Protein AF-A0A1Q7YN61-F1 (afdb_monomer_lite)

Sequence (162 aa):
MNEETIRLLLRVTARISGLLFLVAFAGHGLRAVWPSDLARRIEGLRAQFLLAFAGSHTIHLALVITLAMTIGDGFLREFPRHGLAIGGFAYLLIYGLAAAALVDMRTQRAVRIPILHSSAFQGFAAYFIWTVFALVFVGGVFRRPATYTLLQWPCLAPWPCA

Radius of gyration: 18.05 Å; chains: 1; bounding box: 41×40×50 Å

Secondary structure (DSSP, 8-state):
--HHHHHHHHHHHHHHHHHHHHHHHHHHHHHHH---HHHHHHHHTHHHHHHHHHHHHHHHHHHHHHHHHHHTTHHHHHS-HHHHHHHHHHHHHHHHHHHHHHHHHTT-GGG--HHHHSHHHHHHHHHHHHHHHHHHHHHHHHH-GGG-SS------------

Foldseek 3Di:
DDLVVLVVLLVVLLVLLVVLLCLLLCLVVCCVVPVDPVSVVSPVCSLVSLLVSLVSVVVSVVSLVVNCVVCPPVSCVVQPPVNVVLVVVLNVLSVLQNVQSVCVVVVVPVPHDPCSPDPVSVVVSSVSNVVVSCCVVVVVCVVCVPVPPPDPPDDPDDDDDD

pLDDT: mean 81.89, std 16.86, range [29.56, 97.19]

Structure (mmCIF, N/CA/C/O backbone):
data_AF-A0A1Q7YN61-F1
#
_entry.id   AF-A0A1Q7YN61-F1
#
loop_
_atom_site.group_PDB
_atom_site.id
_atom_site.type_symbol
_atom_site.label_atom_id
_atom_site.label_alt_id
_atom_site.label_comp_id
_atom_site.label_asym_id
_atom_site.label_entity_id
_atom_site.label_seq_id
_atom_site.pdbx_PDB_ins_code
_atom_site.Cartn_x
_atom_site.Cartn_y
_atom_site.Cartn_z
_atom_site.occupancy
_atom_site.B_iso_or_equiv
_atom_site.auth_seq_id
_atom_site.auth_comp_id
_atom_site.auth_asym_id
_atom_site.auth_atom_id
_atom_site.pdbx_PDB_model_num
ATOM 1 N N . MET A 1 1 ? 20.252 -7.158 -11.630 1.00 72.69 1 MET A N 1
ATOM 2 C CA . MET A 1 1 ? 18.995 -7.937 -11.603 1.00 72.69 1 MET A CA 1
ATOM 3 C C . MET A 1 1 ? 18.377 -7.824 -12.982 1.00 72.69 1 MET A C 1
ATOM 5 O O . MET A 1 1 ? 18.327 -6.714 -13.494 1.00 72.69 1 MET A O 1
ATOM 9 N N . ASN A 1 2 ? 17.982 -8.937 -13.595 1.00 89.25 2 ASN A N 1
ATOM 10 C CA . ASN A 1 2 ? 17.484 -8.933 -14.972 1.00 89.25 2 ASN A CA 1
ATOM 11 C C . ASN A 1 2 ? 16.014 -8.480 -15.006 1.00 89.25 2 ASN A C 1
ATOM 13 O O . ASN A 1 2 ? 15.286 -8.657 -14.026 1.00 89.25 2 ASN A O 1
ATOM 17 N N . GLU A 1 3 ? 15.567 -7.919 -16.130 1.00 89.56 3 GLU A N 1
ATOM 18 C CA . GLU A 1 3 ? 14.206 -7.385 -16.295 1.00 89.56 3 GLU A CA 1
ATOM 19 C C . GLU A 1 3 ? 13.117 -8.425 -15.984 1.00 89.56 3 GLU A C 1
ATOM 21 O O . GLU A 1 3 ? 12.145 -8.136 -15.283 1.00 89.56 3 GLU A O 1
ATOM 26 N N . GLU A 1 4 ? 13.302 -9.663 -16.442 1.00 90.00 4 GLU A N 1
ATOM 27 C CA . GLU A 1 4 ? 12.363 -10.761 -16.207 1.00 90.00 4 GLU A CA 1
ATOM 28 C C . GLU A 1 4 ? 12.168 -11.044 -14.709 1.00 90.00 4 GLU A C 1
ATOM 30 O O . GLU A 1 4 ? 11.038 -11.207 -14.235 1.00 90.00 4 GLU A O 1
ATOM 35 N N . THR A 1 5 ? 13.260 -11.008 -13.939 1.00 90.25 5 THR A N 1
ATOM 36 C CA . THR A 1 5 ? 13.231 -11.157 -12.482 1.00 90.25 5 THR A CA 1
ATOM 37 C C . THR A 1 5 ? 12.456 -10.014 -11.828 1.00 90.25 5 THR A C 1
ATOM 39 O O . THR A 1 5 ? 11.620 -10.265 -10.960 1.00 90.25 5 THR A O 1
ATOM 42 N N . ILE A 1 6 ? 12.664 -8.770 -12.277 1.00 88.75 6 ILE A N 1
ATOM 43 C CA . ILE A 1 6 ? 11.937 -7.594 -11.767 1.00 88.75 6 ILE A CA 1
ATOM 44 C C . ILE A 1 6 ? 10.435 -7.753 -12.009 1.00 88.75 6 ILE A C 1
ATOM 46 O O . ILE A 1 6 ? 9.633 -7.595 -11.089 1.00 88.75 6 ILE A O 1
ATOM 50 N N . ARG A 1 7 ? 10.040 -8.128 -13.231 1.00 89.12 7 ARG A N 1
ATOM 51 C CA . ARG A 1 7 ? 8.633 -8.336 -13.605 1.00 89.12 7 ARG A CA 1
ATOM 52 C C . ARG A 1 7 ? 7.985 -9.472 -12.811 1.00 89.12 7 ARG A C 1
ATOM 54 O O . ARG A 1 7 ? 6.817 -9.364 -12.431 1.00 89.12 7 ARG A O 1
ATOM 61 N N . LEU A 1 8 ? 8.717 -10.551 -12.533 1.00 89.25 8 LEU A N 1
ATOM 62 C CA . LEU A 1 8 ? 8.234 -11.636 -11.679 1.00 89.25 8 LEU A CA 1
ATOM 63 C C . LEU A 1 8 ? 8.006 -11.156 -10.240 1.00 89.25 8 LEU A C 1
ATOM 65 O O . LEU A 1 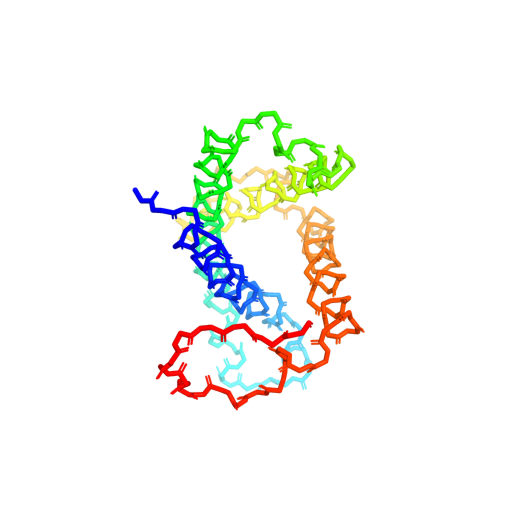8 ? 6.926 -11.382 -9.690 1.00 89.25 8 LEU A O 1
ATOM 69 N N . LEU A 1 9 ? 8.970 -10.438 -9.660 1.00 89.75 9 LEU A N 1
ATOM 70 C CA . LEU A 1 9 ? 8.850 -9.879 -8.312 1.00 89.75 9 LEU A CA 1
ATOM 71 C C . LEU A 1 9 ? 7.713 -8.853 -8.210 1.00 89.75 9 LEU A C 1
ATOM 73 O O . LEU A 1 9 ? 6.981 -8.856 -7.220 1.00 89.75 9 LEU A O 1
ATOM 77 N N . LEU A 1 10 ? 7.490 -8.033 -9.241 1.00 88.69 10 LEU A N 1
ATOM 78 C CA . LEU A 1 10 ? 6.349 -7.112 -9.313 1.00 88.69 10 LEU A CA 1
ATOM 79 C C . LEU A 1 10 ? 5.011 -7.852 -9.206 1.00 88.69 10 LEU A C 1
ATOM 81 O O . LEU A 1 10 ? 4.140 -7.440 -8.441 1.00 88.69 10 LEU A O 1
ATOM 85 N N . ARG A 1 11 ? 4.848 -8.979 -9.912 1.00 88.56 11 ARG A N 1
ATOM 86 C CA . ARG A 1 11 ? 3.625 -9.798 -9.827 1.00 88.56 11 ARG A CA 1
ATOM 87 C C . ARG A 1 11 ? 3.440 -10.421 -8.446 1.00 88.56 11 ARG A C 1
ATOM 89 O O . ARG A 1 11 ? 2.326 -10.424 -7.922 1.00 88.56 11 ARG A O 1
ATOM 96 N N . VAL A 1 12 ? 4.511 -10.956 -7.860 1.00 89.00 12 VAL A N 1
ATOM 97 C CA . VAL A 1 12 ? 4.469 -11.591 -6.533 1.00 89.00 12 VAL A CA 1
ATOM 98 C C . VAL A 1 12 ? 4.115 -10.565 -5.458 1.00 89.00 12 VAL A C 1
ATOM 100 O O . VAL A 1 12 ? 3.160 -10.766 -4.710 1.00 89.00 12 VAL A O 1
ATOM 103 N N . THR A 1 13 ? 4.816 -9.432 -5.427 1.00 91.69 13 THR A N 1
ATOM 104 C CA . THR A 1 13 ? 4.565 -8.350 -4.461 1.00 91.69 13 THR A CA 1
ATOM 105 C C . THR A 1 13 ? 3.168 -7.753 -4.615 1.00 91.69 13 THR A C 1
ATOM 107 O O . THR A 1 13 ? 2.509 -7.503 -3.607 1.00 91.69 13 THR A O 1
ATOM 110 N N . ALA A 1 14 ? 2.651 -7.608 -5.840 1.00 88.56 14 ALA A N 1
ATOM 111 C CA . ALA A 1 14 ? 1.273 -7.170 -6.066 1.00 88.56 14 ALA A CA 1
ATOM 112 C C . ALA A 1 14 ? 0.241 -8.153 -5.478 1.00 88.56 14 ALA A C 1
ATOM 114 O O . ALA A 1 14 ? -0.705 -7.726 -4.818 1.00 88.56 14 ALA A O 1
ATOM 115 N N . ARG A 1 15 ? 0.435 -9.470 -5.659 1.00 89.88 15 ARG A N 1
ATOM 116 C CA . ARG A 1 15 ? -0.446 -10.520 -5.102 1.00 89.88 15 ARG A CA 1
ATOM 117 C C . ARG A 1 15 ? -0.409 -10.561 -3.578 1.00 89.88 15 ARG A C 1
ATOM 119 O O . ARG A 1 15 ? -1.465 -10.542 -2.953 1.00 89.88 15 ARG A O 1
ATOM 126 N N . ILE A 1 16 ? 0.788 -10.572 -2.990 1.00 90.50 16 ILE A N 1
ATOM 127 C CA . ILE A 1 16 ? 0.966 -10.539 -1.530 1.00 90.50 16 ILE A CA 1
ATOM 128 C C . ILE A 1 16 ? 0.278 -9.300 -0.960 1.00 90.50 16 ILE A C 1
ATOM 130 O O . ILE A 1 16 ? -0.497 -9.397 -0.012 1.00 90.50 16 ILE A O 1
ATOM 134 N N . SER A 1 17 ? 0.495 -8.141 -1.580 1.00 91.69 17 SER A N 1
ATOM 135 C CA . SER A 1 17 ? -0.128 -6.905 -1.122 1.00 91.69 17 SER A CA 1
ATOM 136 C C . SER A 1 17 ? -1.652 -6.932 -1.240 1.00 91.69 17 SER A C 1
ATOM 138 O O . SER A 1 17 ? -2.332 -6.491 -0.319 1.00 91.69 17 SER A O 1
ATOM 140 N N . GLY A 1 18 ? -2.193 -7.481 -2.330 1.00 89.62 18 GLY A N 1
ATOM 141 C CA . GLY A 1 18 ? -3.634 -7.668 -2.493 1.00 89.62 18 GLY A CA 1
ATOM 142 C C . GLY A 1 18 ? -4.236 -8.538 -1.386 1.00 89.62 18 GLY A C 1
ATOM 143 O O . GLY A 1 18 ? -5.266 -8.176 -0.825 1.00 89.62 18 GLY A O 1
ATOM 144 N N . LEU A 1 19 ? -3.566 -9.633 -1.008 1.00 91.12 19 LEU A N 1
ATOM 145 C CA . LEU A 1 19 ? -3.998 -10.498 0.097 1.00 91.12 19 LEU A CA 1
ATOM 146 C C . LEU A 1 19 ? -3.956 -9.773 1.449 1.00 91.12 19 LEU A C 1
ATOM 148 O O . LEU A 1 19 ? -4.933 -9.815 2.194 1.00 91.12 19 LEU A O 1
ATOM 152 N N . LEU A 1 20 ? -2.858 -9.072 1.751 1.00 92.31 20 LEU A N 1
ATOM 153 C CA . LEU A 1 20 ? -2.718 -8.298 2.991 1.00 92.31 20 LEU A CA 1
ATOM 154 C C . LEU A 1 20 ? -3.809 -7.226 3.108 1.00 92.31 20 LEU A C 1
ATOM 156 O O . LEU A 1 20 ? -4.447 -7.092 4.153 1.00 92.31 20 LEU A O 1
ATOM 160 N N . PHE A 1 21 ? -4.054 -6.495 2.018 1.00 92.50 21 PHE A N 1
ATOM 161 C CA . PHE A 1 21 ? -5.104 -5.488 1.963 1.00 92.50 21 PHE A CA 1
ATOM 162 C C . PHE A 1 21 ? -6.493 -6.100 2.121 1.00 92.50 21 PHE A C 1
ATOM 164 O O . PHE A 1 21 ? -7.304 -5.563 2.868 1.00 92.50 21 PHE A O 1
ATOM 171 N N . LEU A 1 22 ? -6.769 -7.228 1.464 1.00 90.75 22 LEU A N 1
ATOM 172 C CA . LEU A 1 22 ? -8.069 -7.885 1.543 1.00 90.75 22 LEU A CA 1
ATOM 173 C C . LEU A 1 22 ? -8.403 -8.294 2.981 1.00 90.75 22 LEU A C 1
ATOM 175 O O . LEU A 1 22 ? -9.522 -8.056 3.429 1.00 90.75 22 LEU A O 1
ATOM 179 N N . VAL A 1 23 ? -7.434 -8.837 3.725 1.00 89.00 23 VAL A N 1
ATOM 180 C CA . VAL A 1 23 ? -7.620 -9.171 5.147 1.00 89.00 23 VAL A CA 1
ATOM 181 C C . VAL A 1 23 ? -7.885 -7.910 5.977 1.00 89.00 23 VAL A C 1
ATOM 183 O O . VAL A 1 23 ? -8.827 -7.883 6.773 1.00 89.00 23 VAL A O 1
ATOM 186 N N . ALA A 1 24 ? -7.116 -6.837 5.759 1.00 89.31 24 ALA A N 1
ATOM 187 C CA . ALA A 1 24 ? -7.326 -5.562 6.449 1.00 89.31 24 ALA A CA 1
ATOM 188 C C . ALA A 1 24 ? -8.705 -4.944 6.148 1.00 89.31 24 ALA A C 1
ATOM 190 O O . ALA A 1 24 ? -9.376 -4.442 7.055 1.00 89.31 24 ALA A O 1
ATOM 191 N N . PHE A 1 25 ? -9.128 -4.987 4.885 1.00 88.19 25 PHE A N 1
ATOM 192 C CA . PHE A 1 25 ? -10.393 -4.458 4.384 1.00 88.19 25 PHE A CA 1
ATOM 193 C C . PHE A 1 25 ? -11.588 -5.251 4.922 1.00 88.19 25 PHE A C 1
ATOM 195 O O . PHE A 1 25 ? -12.519 -4.669 5.480 1.00 88.19 25 PHE A O 1
ATOM 202 N N . ALA A 1 26 ? -11.534 -6.582 4.818 1.00 83.06 26 ALA A N 1
ATOM 203 C CA . ALA A 1 26 ? -12.635 -7.472 5.164 1.00 83.06 26 ALA A CA 1
ATOM 204 C C . ALA A 1 26 ? -12.915 -7.545 6.671 1.00 83.06 26 ALA A C 1
ATOM 206 O O . ALA A 1 26 ? -14.042 -7.857 7.045 1.00 83.06 26 ALA A O 1
ATOM 207 N N . GLY A 1 27 ? -11.948 -7.230 7.542 1.00 73.12 27 GLY A N 1
ATOM 208 C CA . GLY A 1 27 ? -12.109 -7.377 8.996 1.00 73.12 27 GLY A CA 1
ATOM 209 C C . GLY A 1 27 ? -13.354 -6.690 9.580 1.00 73.12 27 GLY A C 1
ATOM 210 O O . GLY A 1 27 ? -13.964 -7.219 10.503 1.00 73.12 27 GLY A O 1
ATOM 211 N N . HIS A 1 28 ? -13.778 -5.553 9.014 1.00 69.38 28 HIS A N 1
ATOM 212 C CA . HIS A 1 28 ? -14.942 -4.793 9.501 1.00 69.38 28 HIS A CA 1
ATOM 213 C C . HIS A 1 28 ? -16.263 -5.451 9.085 1.00 69.38 28 HIS A C 1
ATOM 215 O O . HIS A 1 28 ? -17.148 -5.665 9.911 1.00 69.38 28 HIS A O 1
ATOM 221 N N . GLY A 1 29 ? -16.380 -5.823 7.805 1.00 69.44 29 GLY A N 1
ATOM 222 C CA . GLY A 1 29 ? -17.562 -6.511 7.284 1.00 69.44 29 GLY A CA 1
ATOM 223 C C . GLY A 1 29 ? -17.701 -7.928 7.841 1.00 69.44 29 GLY A C 1
ATOM 224 O O . GLY A 1 29 ? -18.804 -8.366 8.154 1.00 69.44 29 GLY A O 1
ATOM 225 N N . LEU A 1 30 ? -16.579 -8.622 8.050 1.00 71.00 30 LEU A N 1
ATOM 226 C CA . LEU A 1 30 ? -16.572 -9.986 8.566 1.00 71.00 30 LEU A CA 1
ATOM 227 C C . LEU A 1 30 ? -17.103 -10.057 10.001 1.00 71.00 30 LEU A C 1
ATOM 229 O O . LEU A 1 30 ? -17.865 -10.965 10.308 1.00 71.00 30 LEU A O 1
ATOM 233 N N . ARG A 1 31 ? -16.776 -9.090 10.870 1.00 69.88 31 ARG A N 1
ATOM 234 C CA . ARG A 1 31 ? -17.350 -9.036 12.224 1.00 69.88 31 ARG A CA 1
ATOM 235 C C . ARG A 1 31 ? -18.840 -8.695 12.220 1.00 69.88 31 ARG A C 1
ATOM 237 O O . ARG A 1 31 ? -19.568 -9.226 13.053 1.00 69.88 31 ARG A O 1
ATOM 244 N N . ALA A 1 32 ? -19.284 -7.830 11.308 1.00 71.62 32 ALA A N 1
ATOM 245 C CA . ALA A 1 32 ? -20.691 -7.446 11.203 1.00 71.62 32 ALA A CA 1
ATOM 246 C C . ALA A 1 32 ? -21.589 -8.618 10.765 1.00 71.62 32 ALA A C 1
ATOM 248 O O . ALA A 1 32 ? -22.718 -8.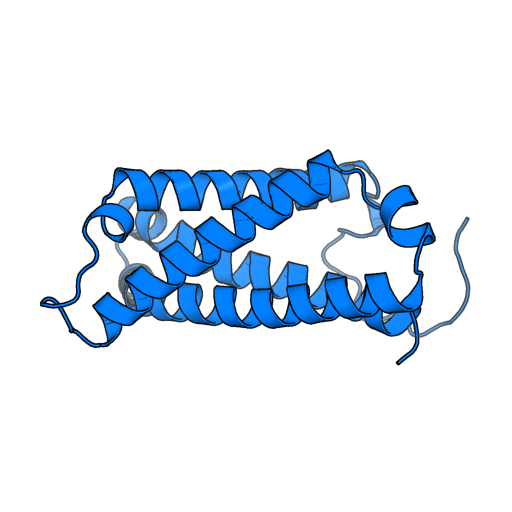725 11.232 1.00 71.62 32 ALA A O 1
ATOM 249 N N . VAL A 1 33 ? -21.080 -9.501 9.897 1.00 79.31 33 VAL A N 1
ATOM 250 C CA . VAL A 1 33 ? -21.842 -10.634 9.339 1.00 79.31 33 VAL A CA 1
ATOM 251 C C . VAL A 1 33 ? -21.575 -11.949 10.085 1.00 79.31 33 VAL A C 1
ATOM 253 O O . VAL A 1 33 ? -22.441 -12.818 10.125 1.00 79.31 33 VAL A O 1
ATOM 256 N N . TRP A 1 34 ? -20.398 -12.111 10.699 1.00 75.25 34 TRP A N 1
ATOM 257 C CA . TRP A 1 34 ? -19.978 -13.354 11.352 1.00 75.25 34 TRP A CA 1
ATOM 258 C C . TRP A 1 34 ? -19.254 -13.090 12.690 1.00 75.25 34 TRP A C 1
ATOM 260 O O . TRP A 1 34 ? -18.016 -13.084 12.751 1.00 75.25 34 TRP A O 1
ATOM 270 N N . PRO A 1 35 ? -20.000 -12.881 13.795 1.00 77.06 35 PRO A N 1
ATOM 271 C CA . PRO A 1 35 ? -19.457 -12.499 15.102 1.00 77.06 35 PRO A CA 1
ATOM 272 C C . PRO A 1 35 ? -18.794 -13.683 15.833 1.00 77.06 35 PRO A C 1
ATOM 274 O O . PRO A 1 35 ? -19.246 -14.140 16.877 1.00 77.06 35 PRO A O 1
ATOM 277 N N . SER A 1 36 ? -17.690 -14.182 15.278 1.00 83.50 36 SER A N 1
ATOM 278 C CA . SER A 1 36 ? -16.858 -15.246 15.853 1.00 83.50 36 SER A CA 1
ATOM 279 C C . SER A 1 36 ? -15.589 -14.700 16.515 1.00 83.50 36 SER A C 1
ATOM 281 O O . SER A 1 36 ? -15.144 -13.584 16.228 1.00 83.50 36 SER A O 1
ATOM 283 N N . ASP A 1 37 ? -14.938 -15.522 17.342 1.00 81.56 37 ASP A N 1
ATOM 284 C CA . ASP A 1 37 ? -13.611 -15.225 17.897 1.00 81.56 37 ASP A CA 1
ATOM 285 C C . ASP A 1 37 ? -12.560 -14.938 16.828 1.00 81.56 37 ASP A C 1
ATOM 287 O O . ASP A 1 37 ? -11.718 -14.054 16.999 1.00 81.56 37 ASP A O 1
ATOM 291 N N . LEU A 1 38 ? -12.632 -15.651 15.704 1.00 79.50 38 LEU A N 1
ATOM 292 C CA . LEU A 1 38 ? -11.731 -15.449 14.579 1.00 79.50 38 LEU A CA 1
ATOM 293 C C . LEU A 1 38 ? -11.914 -14.056 13.963 1.00 79.50 38 LEU A C 1
ATOM 295 O O . LEU A 1 38 ? -10.929 -13.361 13.732 1.00 79.50 38 LEU A O 1
ATOM 299 N N . ALA A 1 39 ? -13.159 -13.613 13.764 1.00 78.94 39 ALA A N 1
ATOM 300 C CA . ALA A 1 39 ? -13.449 -12.286 13.221 1.00 78.94 39 ALA A CA 1
ATOM 301 C C . ALA A 1 39 ? -12.952 -11.165 14.151 1.00 78.94 39 ALA A C 1
ATOM 303 O O . ALA A 1 39 ? -12.350 -10.199 13.681 1.00 78.94 39 ALA A O 1
ATOM 304 N N . ARG A 1 40 ? -13.106 -11.328 15.475 1.00 81.19 40 ARG A N 1
ATOM 305 C CA . ARG A 1 40 ? -12.543 -10.394 16.469 1.00 81.19 40 ARG A CA 1
ATOM 306 C C . ARG A 1 40 ? -11.017 -10.334 16.412 1.00 81.19 40 ARG A C 1
ATOM 308 O O . ARG A 1 40 ? -10.445 -9.249 16.475 1.00 81.19 40 ARG A O 1
ATOM 315 N N . ARG A 1 41 ? -10.351 -11.486 16.269 1.00 81.50 41 ARG A N 1
ATOM 316 C CA . ARG A 1 41 ? -8.886 -11.551 16.126 1.00 81.50 41 ARG A CA 1
ATOM 317 C C . ARG A 1 41 ? -8.413 -10.874 14.839 1.00 81.50 41 ARG A C 1
ATOM 319 O O . ARG A 1 41 ? -7.464 -10.101 14.891 1.00 81.50 41 ARG A O 1
ATOM 326 N N . ILE A 1 42 ? -9.084 -11.115 13.711 1.00 81.19 42 ILE A N 1
ATOM 327 C CA . ILE A 1 42 ? -8.750 -10.487 12.421 1.00 81.19 42 ILE A CA 1
ATOM 328 C C . ILE A 1 42 ? -8.883 -8.963 12.507 1.00 81.19 42 ILE A C 1
ATOM 330 O O . ILE A 1 42 ? -7.992 -8.243 12.063 1.00 81.19 42 ILE A O 1
ATOM 334 N N . GLU A 1 43 ? -9.955 -8.461 13.120 1.00 82.00 43 GLU A N 1
ATOM 335 C CA . GLU A 1 43 ? -10.136 -7.023 13.313 1.00 82.00 43 GLU A CA 1
ATOM 336 C C . GLU A 1 43 ? -9.047 -6.418 14.212 1.00 82.00 43 GLU A C 1
ATOM 338 O O . GLU A 1 43 ? -8.476 -5.385 13.862 1.00 82.00 43 GLU A O 1
ATOM 343 N N . GLY A 1 44 ? -8.686 -7.090 15.312 1.00 83.94 44 GLY A N 1
ATOM 344 C CA . GLY A 1 44 ? -7.590 -6.661 16.189 1.00 83.94 44 GLY A CA 1
ATOM 345 C C . GLY A 1 44 ? -6.219 -6.624 15.498 1.00 83.94 44 GLY A C 1
ATOM 346 O O . GLY A 1 44 ? -5.358 -5.831 15.872 1.00 83.94 44 GLY A O 1
ATOM 347 N N . LEU A 1 45 ? -6.023 -7.431 14.450 1.00 88.62 45 LEU A N 1
ATOM 348 C CA . LEU A 1 45 ? -4.802 -7.457 13.640 1.00 88.62 45 LEU A CA 1
ATOM 349 C C . LEU A 1 45 ? -4.843 -6.499 12.442 1.00 88.62 45 LEU A C 1
ATOM 351 O O . LEU A 1 45 ? -3.828 -6.348 11.761 1.00 88.62 45 LEU A O 1
ATOM 355 N N . ARG A 1 46 ? -5.966 -5.819 12.167 1.00 89.25 46 ARG A N 1
ATOM 356 C CA . ARG A 1 46 ? -6.118 -4.968 10.972 1.00 89.25 46 ARG A CA 1
ATOM 357 C C . ARG A 1 46 ? -4.993 -3.956 10.825 1.00 89.25 46 ARG A C 1
ATOM 359 O O . ARG A 1 46 ? -4.465 -3.795 9.729 1.00 89.25 46 ARG A O 1
ATOM 366 N N . ALA A 1 47 ? -4.639 -3.267 11.906 1.00 90.25 47 ALA A N 1
ATOM 367 C CA . ALA A 1 47 ? -3.576 -2.274 11.858 1.00 90.25 47 ALA A CA 1
ATOM 368 C C . ALA A 1 47 ? -2.247 -2.915 11.406 1.00 90.25 47 ALA A C 1
ATOM 370 O O . ALA A 1 47 ? -1.509 -2.311 10.633 1.00 90.25 47 ALA A O 1
ATOM 371 N N . GLN A 1 48 ? -1.964 -4.156 11.824 1.00 92.06 48 GLN A N 1
ATOM 372 C CA . GLN A 1 48 ? -0.749 -4.889 11.439 1.00 92.06 48 GLN A CA 1
ATOM 373 C C . GLN A 1 48 ? -0.785 -5.258 9.962 1.00 92.06 48 GLN A C 1
ATOM 375 O O . GLN A 1 48 ? 0.208 -5.067 9.265 1.00 92.06 48 GLN A O 1
ATOM 380 N N . PHE A 1 49 ? -1.943 -5.685 9.460 1.00 94.00 49 PHE A N 1
ATOM 381 C CA . PHE A 1 49 ? -2.130 -5.939 8.035 1.00 94.00 49 PHE A CA 1
ATOM 382 C C . PHE A 1 49 ? -2.004 -4.671 7.185 1.00 94.00 49 PHE A C 1
ATOM 384 O O . PHE A 1 49 ? -1.384 -4.735 6.129 1.00 94.00 49 PHE A O 1
ATOM 391 N N . LEU A 1 50 ? -2.509 -3.515 7.639 1.00 94.06 50 LEU A N 1
ATOM 392 C CA . LEU A 1 50 ? -2.324 -2.235 6.938 1.00 94.06 50 LEU A CA 1
ATOM 393 C C . LEU A 1 50 ? -0.849 -1.815 6.881 1.00 94.06 50 LEU A C 1
ATOM 395 O O . LEU A 1 50 ? -0.381 -1.375 5.831 1.00 94.06 50 LEU A O 1
ATOM 399 N N . LEU A 1 51 ? -0.099 -1.988 7.973 1.00 95.06 51 LEU A N 1
ATOM 400 C CA . LEU A 1 51 ? 1.339 -1.704 7.990 1.00 95.06 51 LEU A CA 1
ATOM 401 C C . LEU A 1 51 ? 2.129 -2.680 7.109 1.00 95.06 51 LEU A C 1
ATOM 403 O O . LEU A 1 51 ? 2.970 -2.247 6.324 1.00 95.06 51 LEU A O 1
ATOM 407 N N . ALA A 1 52 ? 1.833 -3.980 7.183 1.00 95.50 52 ALA A N 1
ATOM 408 C CA . ALA A 1 52 ? 2.453 -4.989 6.327 1.00 95.50 52 ALA A CA 1
ATOM 409 C C . ALA A 1 52 ? 2.150 -4.730 4.843 1.00 95.50 52 ALA A C 1
ATOM 411 O O . ALA A 1 52 ? 3.033 -4.838 3.993 1.00 95.50 52 ALA A O 1
ATOM 412 N N . PHE A 1 53 ? 0.915 -4.334 4.533 1.00 96.06 53 PHE A N 1
ATOM 413 C CA . PHE A 1 53 ? 0.490 -3.946 3.195 1.00 96.06 53 PHE A CA 1
ATOM 414 C C . PHE A 1 53 ? 1.277 -2.740 2.670 1.00 96.06 53 PHE A C 1
ATOM 416 O O . PHE A 1 53 ? 1.787 -2.796 1.550 1.00 96.06 53 PHE A O 1
ATOM 423 N N . ALA A 1 54 ? 1.440 -1.693 3.484 1.00 96.94 54 ALA A N 1
ATOM 424 C CA . ALA A 1 54 ? 2.246 -0.527 3.130 1.00 96.94 54 ALA A CA 1
ATOM 425 C C . ALA A 1 54 ? 3.735 -0.876 2.954 1.00 96.94 54 ALA A C 1
ATOM 427 O O . ALA A 1 54 ? 4.378 -0.397 2.018 1.00 96.94 54 ALA A O 1
ATOM 428 N N . GLY A 1 55 ? 4.277 -1.762 3.795 1.00 96.81 55 GLY A N 1
ATOM 429 C CA . GLY A 1 55 ? 5.634 -2.293 3.649 1.00 96.81 55 GLY A CA 1
ATOM 430 C C . GLY A 1 55 ? 5.824 -3.035 2.323 1.00 96.81 55 GLY A C 1
ATOM 431 O O . GLY A 1 55 ? 6.719 -2.708 1.545 1.00 96.81 55 GLY A O 1
ATOM 432 N N . SER A 1 56 ? 4.925 -3.970 2.010 1.00 96.06 56 SER A N 1
ATOM 433 C CA . SER A 1 56 ? 4.923 -4.707 0.740 1.00 96.06 56 SER A CA 1
ATOM 434 C C . SER A 1 56 ? 4.765 -3.777 -0.473 1.00 96.06 56 SER A C 1
ATOM 436 O O . SER A 1 56 ? 5.462 -3.945 -1.473 1.00 96.06 56 SER A O 1
ATOM 438 N N . HIS A 1 57 ? 3.928 -2.737 -0.375 1.00 94.81 57 HIS A N 1
ATOM 439 C CA . HIS A 1 57 ? 3.809 -1.710 -1.417 1.00 94.81 57 HIS A CA 1
ATOM 440 C C . HIS A 1 57 ? 5.069 -0.878 -1.586 1.00 94.81 57 HIS A C 1
ATOM 442 O O . HIS A 1 57 ? 5.401 -0.500 -2.701 1.00 94.81 57 HIS A O 1
ATOM 448 N N . THR A 1 58 ? 5.803 -0.621 -0.511 1.00 96.81 58 THR A N 1
ATOM 449 C CA . THR A 1 58 ? 7.072 0.106 -0.598 1.00 96.81 58 THR A CA 1
ATOM 450 C C . THR A 1 58 ? 8.101 -0.711 -1.383 1.00 96.81 58 THR A C 1
ATOM 452 O O . THR A 1 58 ? 8.794 -0.172 -2.243 1.00 96.81 58 THR A O 1
ATOM 455 N N . ILE A 1 59 ? 8.137 -2.033 -1.174 1.00 96.19 59 ILE A N 1
ATOM 456 C CA . ILE A 1 59 ? 8.957 -2.948 -1.983 1.00 96.19 59 ILE A CA 1
ATOM 457 C C . ILE A 1 59 ? 8.472 -2.960 -3.439 1.00 96.19 59 ILE A C 1
ATOM 459 O O . ILE A 1 59 ? 9.283 -2.869 -4.359 1.00 96.19 59 ILE A O 1
ATOM 463 N N . HIS A 1 60 ? 7.157 -3.029 -3.664 1.00 94.06 60 HIS A N 1
ATOM 464 C CA . HIS A 1 60 ? 6.578 -2.965 -5.007 1.00 94.06 60 HIS A CA 1
ATOM 465 C C . HIS A 1 60 ? 6.973 -1.671 -5.738 1.00 94.06 60 HIS A C 1
ATOM 467 O O . HIS A 1 60 ? 7.409 -1.726 -6.885 1.00 94.06 60 HIS A O 1
ATOM 473 N N . LEU A 1 61 ? 6.909 -0.519 -5.065 1.00 95.44 61 LEU A N 1
ATOM 474 C CA . LEU A 1 61 ? 7.318 0.775 -5.608 1.00 95.44 61 LEU A CA 1
ATOM 475 C C . LEU A 1 61 ? 8.799 0.793 -5.977 1.00 95.44 61 LEU A C 1
ATOM 477 O O . LEU A 1 61 ? 9.150 1.238 -7.068 1.00 95.44 61 LEU A O 1
ATOM 481 N N . ALA A 1 62 ? 9.662 0.271 -5.103 1.00 96.12 62 ALA A N 1
ATOM 482 C CA . ALA A 1 62 ? 11.089 0.162 -5.384 1.00 96.12 62 ALA A CA 1
ATOM 483 C C . ALA A 1 62 ? 11.347 -0.676 -6.647 1.00 96.12 62 ALA A C 1
ATOM 485 O O . ALA A 1 62 ? 12.177 -0.303 -7.476 1.00 96.12 62 ALA A O 1
ATOM 486 N N . LEU A 1 63 ? 10.590 -1.760 -6.852 1.00 93.62 63 LEU A N 1
ATOM 487 C CA . LEU A 1 63 ? 10.670 -2.571 -8.069 1.00 93.62 63 LEU A CA 1
ATOM 488 C C . LEU A 1 63 ? 10.152 -1.828 -9.308 1.00 93.62 63 LEU A C 1
ATOM 490 O O . LEU A 1 63 ? 10.758 -1.956 -10.368 1.00 93.62 63 LEU A O 1
ATOM 494 N N . VAL A 1 64 ? 9.079 -1.035 -9.192 1.00 92.19 64 VAL A N 1
ATOM 495 C CA . VAL A 1 64 ? 8.570 -0.200 -10.298 1.00 92.19 64 VAL A CA 1
ATOM 496 C C . VAL A 1 64 ? 9.614 0.838 -10.709 1.00 92.19 64 VAL A C 1
ATOM 498 O O . VAL A 1 64 ? 9.894 0.980 -11.895 1.00 92.19 64 VAL A O 1
ATOM 501 N N . ILE A 1 65 ? 10.234 1.518 -9.740 1.00 94.75 65 ILE A N 1
ATOM 502 C CA . ILE A 1 65 ? 11.315 2.482 -9.986 1.00 94.75 65 ILE A CA 1
ATOM 503 C C . ILE A 1 65 ? 12.516 1.781 -10.630 1.00 94.75 65 ILE A C 1
ATOM 505 O O . ILE A 1 65 ? 13.045 2.2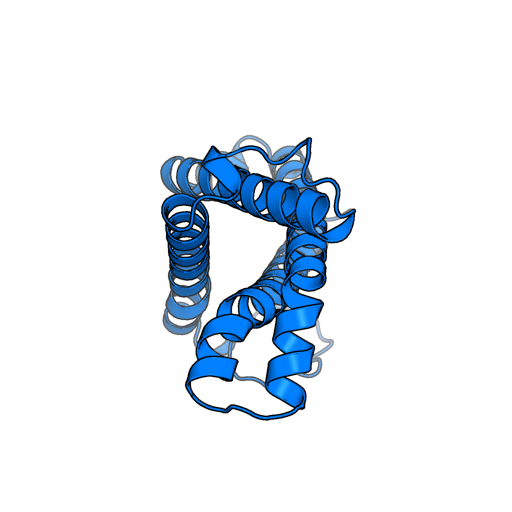60 -11.630 1.00 94.75 65 ILE A O 1
ATOM 509 N N . THR A 1 66 ? 12.910 0.615 -10.110 1.00 94.31 66 THR A N 1
ATOM 510 C CA . THR A 1 66 ? 14.004 -0.183 -10.685 1.00 94.31 66 THR A CA 1
ATOM 511 C C . THR A 1 66 ? 13.700 -0.583 -12.131 1.00 94.31 66 THR A C 1
ATOM 513 O O . THR A 1 66 ? 14.572 -0.477 -12.992 1.00 94.31 66 THR A O 1
ATOM 516 N N . LEU A 1 67 ? 12.461 -0.997 -12.429 1.00 91.50 67 LEU A N 1
ATOM 517 C CA . LEU A 1 67 ? 12.034 -1.318 -13.790 1.00 91.50 67 LEU A CA 1
ATOM 518 C C . LEU A 1 67 ? 12.119 -0.086 -14.694 1.00 91.50 67 LEU A C 1
ATOM 520 O O . LEU A 1 67 ? 12.695 -0.180 -15.772 1.00 91.50 67 LEU A O 1
ATOM 524 N N . ALA A 1 68 ? 11.609 1.062 -14.241 1.00 92.50 68 ALA A N 1
ATOM 525 C CA . ALA A 1 68 ? 11.654 2.318 -14.986 1.00 92.50 68 ALA A CA 1
ATOM 526 C C . ALA A 1 68 ? 13.092 2.738 -15.327 1.00 92.50 68 ALA A C 1
ATOM 528 O O . ALA A 1 68 ? 13.363 3.130 -16.457 1.00 92.50 68 ALA A O 1
ATOM 529 N N . MET A 1 69 ? 14.028 2.583 -14.386 1.00 93.31 69 MET A N 1
ATOM 530 C CA . MET A 1 69 ? 15.455 2.829 -14.627 1.00 93.31 69 MET A CA 1
ATOM 531 C C . MET A 1 69 ? 16.079 1.818 -15.599 1.00 93.31 69 MET A C 1
ATOM 533 O O . MET A 1 69 ? 17.006 2.165 -16.321 1.00 93.31 69 MET A O 1
ATOM 537 N N . THR A 1 70 ? 15.576 0.580 -15.630 1.00 92.19 70 THR A N 1
ATOM 538 C CA . THR A 1 70 ? 16.101 -0.494 -16.490 1.00 92.19 70 THR A CA 1
ATOM 539 C C . THR A 1 70 ? 15.663 -0.330 -17.947 1.00 92.19 70 THR A C 1
ATOM 541 O O . THR A 1 70 ? 16.479 -0.506 -18.845 1.00 92.19 70 THR A O 1
ATOM 544 N N . ILE A 1 71 ? 14.392 0.008 -18.194 1.00 90.56 71 ILE A N 1
ATOM 545 C CA . ILE A 1 71 ? 13.828 0.103 -19.556 1.00 90.56 71 ILE A CA 1
ATOM 546 C C . ILE A 1 71 ? 13.773 1.541 -20.103 1.00 90.56 71 ILE A C 1
ATOM 548 O O . ILE A 1 71 ? 13.432 1.746 -21.270 1.00 90.56 71 ILE A O 1
ATOM 552 N N . GLY A 1 72 ? 14.092 2.538 -19.270 1.00 90.31 72 GLY A N 1
ATOM 553 C CA . GLY A 1 72 ? 14.195 3.948 -19.646 1.00 90.31 72 GLY A CA 1
ATOM 554 C C . GLY A 1 72 ? 12.930 4.482 -20.320 1.00 90.31 72 GLY A C 1
ATOM 555 O O . GLY A 1 72 ? 11.816 4.304 -19.823 1.00 90.31 72 GLY A O 1
ATOM 556 N N . ASP A 1 73 ? 13.094 5.099 -21.491 1.00 85.94 73 ASP A N 1
ATOM 557 C CA . ASP A 1 73 ? 12.002 5.693 -22.277 1.00 85.94 73 ASP A CA 1
ATOM 558 C C . ASP A 1 73 ? 10.916 4.684 -22.692 1.00 85.94 73 ASP A C 1
ATOM 560 O O . ASP A 1 73 ? 9.776 5.069 -22.974 1.00 85.94 73 ASP A O 1
ATOM 564 N N . GLY A 1 74 ? 11.232 3.383 -22.693 1.00 86.88 74 GLY A N 1
ATOM 565 C CA . GLY A 1 74 ? 10.254 2.314 -22.901 1.00 86.88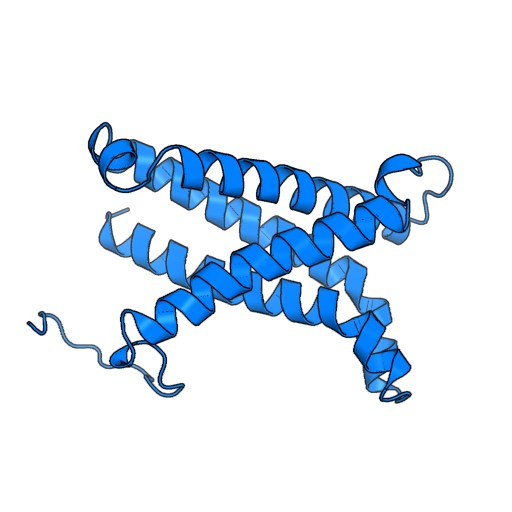 74 GLY A CA 1
ATOM 566 C C . GLY A 1 74 ? 9.175 2.268 -21.814 1.00 86.88 74 GLY A C 1
ATOM 567 O O . GLY A 1 74 ? 8.042 1.875 -22.090 1.00 86.88 74 GLY A O 1
ATOM 568 N N . PHE A 1 75 ? 9.472 2.750 -20.604 1.00 87.31 75 PHE A N 1
ATOM 569 C CA . PHE A 1 75 ? 8.554 2.701 -19.467 1.00 87.31 75 PHE A CA 1
ATOM 570 C C . PHE A 1 75 ? 7.289 3.527 -19.701 1.00 87.31 75 PHE A C 1
ATOM 572 O O . PHE A 1 75 ? 6.184 3.041 -19.483 1.00 87.31 75 PHE A O 1
ATOM 579 N N . LEU A 1 76 ? 7.417 4.754 -20.210 1.00 86.12 76 LEU A N 1
ATOM 580 C CA . LEU A 1 76 ? 6.258 5.619 -20.475 1.00 86.12 76 LEU A CA 1
ATOM 581 C C . LEU A 1 76 ? 5.429 5.164 -21.684 1.00 86.12 76 LEU A C 1
ATOM 583 O O . LEU A 1 76 ? 4.292 5.611 -21.845 1.00 86.12 76 LEU A O 1
ATOM 587 N N . ARG A 1 77 ? 5.985 4.289 -22.532 1.00 85.56 77 ARG A N 1
ATOM 588 C CA . ARG A 1 77 ? 5.245 3.637 -23.622 1.00 85.56 77 ARG A CA 1
ATOM 589 C C . ARG A 1 77 ? 4.412 2.468 -23.104 1.00 85.56 77 ARG A C 1
ATOM 591 O O . ARG A 1 77 ? 3.301 2.265 -23.579 1.00 85.56 77 ARG A O 1
ATOM 598 N N . GLU A 1 78 ? 4.938 1.726 -22.131 1.00 83.44 78 GLU A N 1
ATOM 599 C CA . GLU A 1 78 ? 4.258 0.577 -21.525 1.00 83.44 78 GLU A CA 1
ATOM 600 C C . GLU A 1 78 ? 3.225 0.995 -20.462 1.00 83.44 78 GLU A C 1
ATOM 602 O O . GLU A 1 78 ? 2.147 0.406 -20.373 1.00 83.44 78 GLU A O 1
ATOM 607 N N . PHE A 1 79 ? 3.517 2.043 -19.686 1.00 84.31 79 PHE A N 1
ATOM 608 C CA . PHE A 1 79 ? 2.661 2.533 -18.607 1.00 84.31 79 PHE A CA 1
ATOM 609 C C . PHE A 1 79 ? 2.071 3.902 -18.960 1.00 84.31 79 PHE A C 1
ATOM 611 O O . PHE A 1 79 ? 2.763 4.922 -18.874 1.00 84.31 79 PHE A O 1
ATOM 618 N N . PRO A 1 80 ? 0.780 3.971 -19.328 1.00 84.88 80 PRO A N 1
ATOM 619 C CA . PRO A 1 80 ? 0.176 5.233 -19.713 1.00 84.88 80 PRO A CA 1
ATOM 620 C C . PRO A 1 80 ? 0.081 6.185 -18.513 1.00 84.88 80 PRO A C 1
ATOM 622 O O . PRO A 1 80 ? -0.159 5.776 -17.374 1.00 84.88 80 PRO A O 1
ATOM 625 N N . ARG A 1 81 ? 0.202 7.491 -18.781 1.00 85.12 81 ARG A N 1
ATOM 626 C CA . ARG A 1 81 ? 0.260 8.552 -17.753 1.00 85.12 81 ARG A CA 1
ATOM 627 C C . ARG A 1 81 ? -0.908 8.520 -16.762 1.00 85.12 81 ARG A C 1
ATOM 629 O O . ARG A 1 81 ? -0.709 8.776 -15.580 1.00 85.12 81 ARG A O 1
ATOM 636 N N . HIS A 1 82 ? -2.111 8.172 -17.222 1.00 82.50 82 HIS A N 1
ATOM 637 C CA . HIS A 1 82 ? -3.283 8.052 -16.350 1.00 82.50 82 HIS A CA 1
ATOM 638 C C . HIS A 1 82 ? -3.137 6.904 -15.338 1.00 82.50 82 HIS A C 1
ATOM 640 O O . HIS A 1 82 ? -3.499 7.068 -14.177 1.00 82.50 82 HIS A O 1
ATOM 646 N N . GLY A 1 83 ? -2.554 5.770 -15.742 1.00 84.19 83 GLY A N 1
ATOM 647 C CA . GLY A 1 83 ? -2.288 4.643 -14.849 1.00 84.19 83 GLY A CA 1
ATOM 648 C C . GLY A 1 83 ? -1.263 5.003 -13.776 1.00 84.19 83 GLY A C 1
ATOM 649 O O . GLY A 1 83 ? -1.449 4.661 -12.610 1.00 84.19 83 GLY A O 1
ATOM 650 N N . LEU A 1 84 ? -0.235 5.773 -14.147 1.00 87.81 84 LEU A N 1
ATOM 651 C CA . LEU A 1 84 ? 0.751 6.304 -13.203 1.00 87.81 84 LEU A CA 1
ATOM 652 C C . LEU A 1 84 ? 0.125 7.284 -12.205 1.00 87.81 84 LEU A C 1
ATOM 654 O O . LEU A 1 84 ? 0.408 7.191 -11.015 1.00 87.81 84 LEU A O 1
ATOM 658 N N . ALA A 1 85 ? -0.756 8.180 -12.660 1.00 91.25 85 ALA A N 1
ATOM 659 C CA . ALA A 1 85 ? -1.455 9.117 -11.781 1.00 91.25 85 ALA A CA 1
ATOM 660 C C . ALA A 1 85 ? -2.369 8.392 -10.776 1.00 91.25 85 ALA A C 1
ATOM 662 O O . ALA A 1 85 ? -2.315 8.674 -9.580 1.00 91.25 85 ALA A O 1
ATOM 663 N N . ILE A 1 86 ? -3.158 7.417 -11.244 1.00 92.06 86 ILE A N 1
ATOM 664 C CA . ILE A 1 86 ? -4.033 6.599 -10.389 1.00 92.06 86 ILE A CA 1
ATOM 665 C C . ILE A 1 86 ? -3.204 5.795 -9.381 1.00 92.06 86 ILE A C 1
ATOM 667 O O . ILE A 1 86 ? -3.515 5.794 -8.191 1.00 92.06 86 ILE A O 1
ATOM 671 N N . GLY A 1 87 ? -2.131 5.142 -9.840 1.00 89.38 87 GLY A N 1
ATOM 672 C CA . GLY A 1 87 ? -1.230 4.379 -8.979 1.00 89.38 87 GLY A CA 1
ATOM 673 C C . GLY A 1 87 ? -0.551 5.261 -7.933 1.00 89.38 87 GLY A C 1
ATOM 674 O O . GLY A 1 87 ? -0.571 4.936 -6.749 1.00 89.38 87 GLY A O 1
ATOM 675 N N . GLY A 1 88 ? -0.016 6.413 -8.342 1.00 92.62 88 GLY A N 1
ATOM 676 C CA . GLY A 1 88 ? 0.598 7.388 -7.441 1.00 92.62 88 GLY A CA 1
ATOM 677 C C . GLY A 1 88 ? -0.377 7.906 -6.384 1.00 92.62 88 GLY A C 1
ATOM 678 O O . GLY A 1 88 ? -0.039 7.953 -5.203 1.00 92.62 88 GLY A O 1
ATOM 679 N N . PHE A 1 89 ? -1.616 8.211 -6.774 1.00 96.06 89 PHE A N 1
ATOM 680 C CA . PHE A 1 89 ? -2.654 8.603 -5.822 1.00 96.06 89 PHE A CA 1
ATOM 681 C C . PHE A 1 89 ? -3.005 7.468 -4.848 1.00 96.06 89 PHE A C 1
ATOM 683 O O . PHE A 1 89 ? -3.147 7.714 -3.650 1.00 96.06 89 PHE A O 1
ATOM 690 N N . ALA A 1 90 ? -3.056 6.217 -5.320 1.00 94.75 90 ALA A N 1
ATOM 691 C CA . ALA A 1 90 ? -3.237 5.062 -4.445 1.00 94.75 90 ALA A CA 1
ATOM 692 C C . ALA A 1 90 ? -2.130 4.980 -3.379 1.00 94.75 90 ALA A C 1
ATOM 694 O O . ALA A 1 90 ? -2.448 4.784 -2.211 1.00 94.75 90 ALA A O 1
ATOM 695 N N . TYR A 1 91 ? -0.857 5.216 -3.725 1.00 95.25 91 TYR A N 1
ATOM 696 C CA . TYR A 1 91 ? 0.236 5.237 -2.739 1.00 95.25 91 TYR A CA 1
ATOM 697 C C . TYR A 1 91 ? 0.022 6.263 -1.622 1.00 95.25 91 TYR A C 1
ATOM 699 O O . TYR A 1 91 ? 0.253 5.944 -0.456 1.00 95.25 91 TYR A O 1
ATOM 707 N N . LEU A 1 92 ? -0.464 7.466 -1.945 1.00 96.81 92 LEU A N 1
ATOM 708 C CA . LEU A 1 92 ? -0.767 8.486 -0.933 1.00 96.81 92 LEU A CA 1
ATOM 709 C C . LEU A 1 92 ? -1.831 7.995 0.056 1.00 96.81 92 LEU A C 1
ATOM 711 O O . LEU A 1 92 ? -1.684 8.160 1.267 1.00 96.81 92 LEU A O 1
ATOM 715 N N . LEU A 1 93 ? -2.876 7.340 -0.452 1.00 97.19 93 LEU A N 1
ATOM 716 C CA . LEU A 1 93 ? -3.933 6.757 0.373 1.00 97.19 93 LEU A CA 1
ATOM 717 C C . LEU A 1 93 ? -3.410 5.601 1.235 1.00 97.19 93 LEU A C 1
ATOM 719 O O . LEU A 1 93 ? -3.730 5.536 2.421 1.00 97.19 93 LEU A O 1
ATOM 723 N N . ILE A 1 94 ? -2.567 4.727 0.674 1.00 96.44 94 ILE A N 1
ATOM 724 C CA . ILE A 1 94 ? -1.936 3.612 1.397 1.00 96.44 94 ILE A CA 1
ATOM 725 C C . ILE A 1 94 ? -1.112 4.141 2.571 1.00 96.44 94 ILE A C 1
ATOM 727 O O . ILE A 1 94 ? -1.287 3.680 3.700 1.00 96.44 94 ILE A O 1
ATOM 731 N N . TYR A 1 95 ? -0.252 5.133 2.335 1.00 96.75 95 TYR A N 1
ATOM 732 C CA . TYR A 1 95 ? 0.565 5.713 3.399 1.00 96.75 95 TYR A CA 1
ATOM 733 C C . TYR A 1 95 ? -0.267 6.490 4.421 1.00 96.75 95 TYR A C 1
ATOM 735 O O . TYR A 1 95 ? 0.036 6.425 5.610 1.00 96.75 95 TYR A O 1
ATOM 743 N N . GLY A 1 96 ? -1.354 7.149 4.010 1.00 96.06 96 GLY A N 1
ATOM 744 C CA . GLY A 1 96 ? -2.289 7.782 4.941 1.00 96.06 96 GLY A CA 1
ATOM 745 C C . GLY A 1 96 ? -2.993 6.774 5.861 1.00 96.06 96 GLY A C 1
ATOM 746 O O . GLY A 1 96 ? -3.054 6.985 7.074 1.00 96.06 96 GLY A O 1
ATOM 747 N N . LEU A 1 97 ? -3.461 5.645 5.315 1.00 95.19 97 LEU A N 1
ATOM 748 C CA . LEU A 1 97 ? -4.027 4.539 6.100 1.00 95.19 97 LEU A CA 1
ATOM 749 C C . LEU A 1 97 ? -2.989 3.929 7.051 1.00 95.19 97 LEU A C 1
ATOM 751 O O . LEU A 1 97 ? -3.294 3.672 8.215 1.00 95.19 97 LEU A O 1
ATOM 755 N N . ALA A 1 98 ? -1.762 3.720 6.571 1.00 95.44 98 ALA A N 1
ATOM 756 C CA . ALA A 1 98 ? -0.667 3.174 7.366 1.00 95.44 98 ALA A CA 1
ATOM 757 C C . ALA A 1 98 ? -0.257 4.114 8.509 1.00 95.44 98 ALA A C 1
ATOM 759 O O . ALA A 1 98 ? -0.035 3.656 9.628 1.00 95.44 98 ALA A O 1
ATOM 760 N N . ALA A 1 99 ? -0.208 5.424 8.258 1.00 94.06 99 ALA A N 1
ATOM 761 C CA . ALA A 1 99 ? 0.090 6.423 9.277 1.00 94.06 99 ALA A CA 1
ATOM 762 C C . ALA A 1 99 ? -0.976 6.435 10.382 1.00 94.06 99 ALA A C 1
ATOM 764 O O . ALA A 1 99 ? -0.627 6.397 11.561 1.00 94.06 99 ALA A O 1
ATOM 765 N N . ALA A 1 100 ? -2.265 6.412 10.021 1.00 92.44 100 ALA A N 1
ATOM 766 C CA . ALA A 1 100 ? -3.344 6.278 11.002 1.00 92.44 100 ALA A CA 1
ATOM 767 C C . ALA A 1 100 ? -3.220 4.975 11.814 1.00 92.44 100 ALA A C 1
ATOM 769 O O . ALA A 1 100 ? -3.244 5.006 13.043 1.00 92.44 100 ALA A O 1
ATOM 770 N N . ALA A 1 101 ? -2.979 3.842 11.142 1.00 91.25 101 ALA A N 1
ATOM 771 C CA . ALA A 1 101 ? -2.787 2.550 11.802 1.00 91.25 101 ALA A CA 1
ATOM 772 C C . ALA A 1 101 ? -1.594 2.548 12.778 1.00 91.25 101 ALA A C 1
ATOM 774 O O . ALA A 1 101 ? -1.686 1.970 13.861 1.00 91.25 101 ALA A O 1
ATOM 775 N N . LEU A 1 102 ? -0.487 3.209 12.424 1.00 91.75 102 LEU A N 1
ATOM 776 C CA . LEU A 1 102 ? 0.698 3.322 13.275 1.00 91.75 102 LEU A CA 1
ATOM 777 C C . LEU A 1 102 ? 0.422 4.139 14.545 1.00 91.75 102 LEU A C 1
ATOM 779 O O . LEU A 1 102 ? 0.848 3.746 15.634 1.00 91.75 102 LEU A O 1
ATOM 783 N N . VAL A 1 103 ? -0.291 5.262 14.410 1.00 89.00 103 VAL A N 1
ATOM 784 C CA . VAL A 1 103 ? -0.682 6.121 15.540 1.00 89.00 103 VAL A CA 1
ATOM 785 C C . VAL A 1 103 ? -1.601 5.367 16.501 1.00 89.00 103 VAL A C 1
ATOM 787 O O . VAL A 1 103 ? -1.382 5.404 17.716 1.00 89.00 103 VAL A O 1
ATOM 790 N N . ASP A 1 104 ? -2.584 4.641 15.963 1.00 84.69 104 ASP A N 1
ATOM 791 C CA . ASP A 1 104 ? -3.507 3.833 16.760 1.00 84.69 104 ASP A CA 1
ATOM 792 C C . ASP A 1 104 ? -2.788 2.682 17.483 1.00 84.69 104 ASP A C 1
ATOM 794 O O . ASP A 1 104 ? -3.013 2.487 18.678 1.00 84.69 104 ASP A O 1
ATOM 798 N N . MET A 1 105 ? -1.859 1.975 16.824 1.00 84.06 105 MET A N 1
ATOM 799 C CA . MET A 1 105 ? -1.062 0.917 17.466 1.00 84.06 105 MET A CA 1
ATOM 800 C C . MET A 1 105 ? -0.211 1.414 18.628 1.00 84.06 105 MET A C 1
ATOM 802 O O . MET A 1 105 ? -0.126 0.759 19.664 1.00 84.06 105 MET A O 1
ATOM 806 N 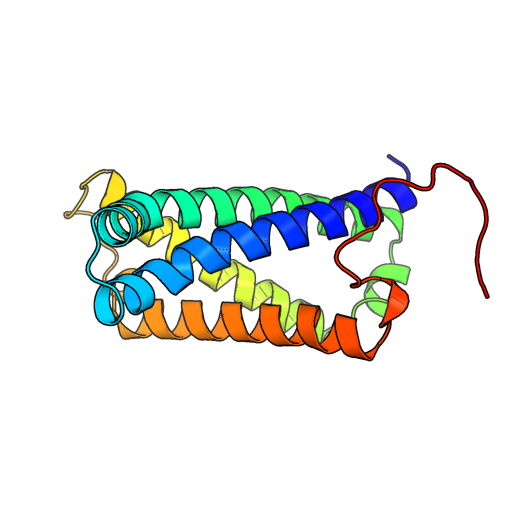N . ARG A 1 106 ? 0.451 2.562 18.460 1.00 84.19 106 ARG A N 1
ATOM 807 C CA . ARG A 1 106 ? 1.308 3.125 19.510 1.00 84.19 106 ARG A CA 1
ATOM 808 C C . ARG A 1 106 ? 0.505 3.758 20.646 1.00 84.19 106 ARG A C 1
ATOM 810 O O . ARG A 1 106 ? 1.099 4.299 21.571 1.00 84.19 106 ARG A O 1
ATOM 817 N N . THR A 1 107 ? -0.832 3.705 20.593 1.00 75.12 107 THR A N 1
ATOM 818 C CA . THR A 1 107 ? -1.738 4.332 21.570 1.00 75.12 107 THR A CA 1
ATOM 819 C C . THR A 1 107 ? -1.459 5.839 21.731 1.00 75.12 107 THR A C 1
ATOM 821 O O . THR A 1 107 ? -1.806 6.461 22.733 1.00 75.12 107 THR A O 1
ATOM 824 N N . GLN A 1 108 ? -0.861 6.481 20.719 1.00 74.88 108 GLN A N 1
ATOM 825 C CA . GLN A 1 108 ? -0.467 7.892 20.761 1.00 74.88 108 GLN A CA 1
ATOM 826 C C . GLN A 1 108 ? -1.644 8.794 20.376 1.00 74.88 108 GLN A C 1
ATOM 828 O O . GLN A 1 108 ? -1.589 9.541 19.401 1.00 74.88 108 GLN A O 1
ATOM 833 N N . ARG A 1 109 ? -2.732 8.745 21.160 1.00 66.38 109 ARG A N 1
ATOM 834 C CA . ARG A 1 109 ? -3.963 9.511 20.881 1.00 66.38 109 ARG A CA 1
ATOM 835 C C . ARG A 1 109 ? -3.733 11.020 20.750 1.00 66.38 109 ARG A C 1
ATOM 837 O O . ARG A 1 109 ? -4.464 11.662 20.006 1.00 66.38 109 ARG A O 1
ATOM 844 N N . ALA A 1 110 ? -2.714 11.563 21.419 1.00 72.44 110 ALA A N 1
ATOM 845 C CA . ALA A 1 110 ? -2.337 12.975 21.341 1.00 72.44 110 ALA A CA 1
ATOM 846 C C . ALA A 1 110 ? -1.798 13.406 19.960 1.00 72.44 110 ALA A C 1
ATOM 848 O O . ALA A 1 110 ? -1.827 14.588 19.643 1.00 72.44 110 ALA A O 1
ATOM 849 N N . VAL A 1 111 ? -1.339 12.461 19.129 1.00 81.62 111 VAL A N 1
ATOM 850 C CA . VAL A 1 111 ? -0.771 12.712 17.787 1.00 81.62 111 VAL A CA 1
ATOM 851 C C . VAL A 1 111 ? -1.752 12.280 16.686 1.00 81.62 111 VAL A C 1
ATOM 853 O O . VAL A 1 111 ? -1.393 12.146 15.517 1.00 81.62 111 VAL A O 1
ATOM 856 N N . ARG A 1 112 ? -3.024 12.032 17.034 1.00 82.88 112 ARG A N 1
ATOM 857 C CA . ARG A 1 112 ? -4.047 11.688 16.043 1.00 82.88 112 ARG A CA 1
ATOM 858 C C . ARG A 1 112 ? -4.219 12.825 15.054 1.00 82.88 112 ARG A C 1
ATOM 860 O O . ARG A 1 112 ? -4.675 13.907 15.400 1.00 82.88 112 ARG A O 1
ATOM 867 N N . ILE A 1 113 ? -3.913 12.526 13.799 1.00 85.38 113 ILE A N 1
ATOM 868 C CA . ILE A 1 113 ? -4.158 13.425 12.679 1.00 85.38 113 ILE A CA 1
ATOM 869 C C . ILE A 1 113 ? -5.650 13.302 12.318 1.00 85.38 113 ILE A C 1
ATOM 871 O O . ILE A 1 113 ? -6.045 12.234 11.830 1.00 85.38 113 ILE A O 1
ATOM 875 N N . PRO A 1 114 ? -6.492 14.334 12.548 1.00 87.62 114 PRO A N 1
ATOM 876 C CA . PRO A 1 114 ? -7.950 14.201 12.465 1.00 87.62 114 PRO A CA 1
ATOM 877 C C . PRO A 1 114 ? -8.440 13.767 11.084 1.00 87.62 114 PRO A C 1
ATOM 879 O O . PRO A 1 114 ? -9.313 12.910 10.977 1.00 87.62 114 PRO A O 1
ATOM 882 N N . ILE A 1 115 ? -7.828 14.300 10.021 1.00 89.38 115 ILE A N 1
ATOM 883 C CA . ILE A 1 115 ? -8.220 13.974 8.648 1.00 89.38 115 ILE A CA 1
ATOM 884 C C . ILE A 1 115 ? -7.996 12.491 8.329 1.00 89.38 115 ILE A C 1
ATOM 886 O O . ILE A 1 115 ? -8.891 11.849 7.782 1.00 89.38 115 ILE A O 1
ATOM 890 N N . LEU A 1 116 ? -6.864 11.916 8.756 1.00 90.12 116 LEU A N 1
ATOM 891 C CA . LEU A 1 116 ? -6.521 10.516 8.491 1.00 90.12 116 LEU A CA 1
ATOM 892 C C . LEU A 1 116 ? -7.332 9.531 9.339 1.00 90.12 116 LEU A C 1
ATOM 894 O O . LEU A 1 116 ? -7.541 8.399 8.917 1.00 90.12 116 LEU A O 1
ATOM 898 N N . HIS A 1 117 ? -7.791 9.939 10.524 1.00 90.00 117 HIS A N 1
ATOM 899 C CA . HIS A 1 117 ? -8.629 9.100 11.392 1.00 90.00 117 HIS A CA 1
ATOM 900 C C . HIS A 1 117 ? -10.130 9.283 11.128 1.00 90.00 117 HIS A C 1
ATOM 902 O O . HIS A 1 117 ? -10.947 8.601 11.746 1.00 90.00 117 HIS A O 1
ATOM 908 N N . SER A 1 118 ? -10.513 10.189 10.224 1.00 91.88 118 SER A N 1
ATOM 909 C CA . SER A 1 118 ? -11.913 10.359 9.847 1.00 91.88 118 SER A CA 1
ATOM 910 C C . SER A 1 118 ? -12.440 9.105 9.140 1.00 91.88 118 SER A C 1
ATOM 912 O O . SER A 1 118 ? -11.763 8.507 8.299 1.00 91.88 118 SER A O 1
ATOM 914 N N . SER A 1 119 ? -13.677 8.712 9.456 1.00 88.81 119 SER A N 1
ATOM 915 C CA . SER A 1 119 ? -14.350 7.584 8.797 1.00 88.81 119 SER A CA 1
ATOM 916 C C . SER A 1 119 ? -14.510 7.817 7.293 1.00 88.81 119 SER A C 1
ATOM 918 O O . SER A 1 119 ? -14.389 6.874 6.514 1.00 88.81 119 SER A O 1
ATOM 920 N N . ALA A 1 120 ? -14.708 9.075 6.885 1.00 92.12 120 ALA A N 1
ATOM 921 C CA . ALA A 1 120 ? -14.772 9.480 5.487 1.00 92.12 120 ALA A CA 1
ATOM 922 C C . ALA A 1 120 ? -13.463 9.175 4.743 1.00 92.12 120 ALA A C 1
ATOM 924 O O . ALA A 1 120 ? -13.499 8.502 3.715 1.00 92.12 120 ALA A O 1
ATOM 925 N N . PHE A 1 121 ? -12.309 9.598 5.277 1.00 94.38 121 PHE A N 1
ATOM 926 C CA . PHE A 1 121 ? -11.008 9.305 4.668 1.00 94.38 121 PHE A CA 1
ATOM 927 C C . PHE A 1 121 ? -10.722 7.804 4.643 1.00 94.38 121 PHE A C 1
ATOM 929 O O . PHE A 1 121 ? -10.390 7.263 3.592 1.00 94.38 121 PHE A O 1
ATOM 936 N N . GLN A 1 122 ? -10.878 7.125 5.783 1.00 92.19 122 GLN A N 1
ATOM 937 C CA . GLN A 1 122 ? -10.599 5.692 5.908 1.00 92.19 122 GLN A CA 1
ATOM 938 C C . GLN A 1 122 ? -11.461 4.866 4.946 1.00 92.19 122 GLN A C 1
ATOM 940 O O . GLN A 1 122 ? -10.955 3.961 4.282 1.00 92.19 122 GLN A O 1
ATOM 945 N N . GLY A 1 123 ? -12.750 5.203 4.837 1.00 91.94 123 GLY A N 1
ATOM 946 C CA . GLY A 1 123 ? -13.680 4.578 3.904 1.00 91.94 123 GLY A CA 1
ATOM 947 C C . GLY A 1 123 ? -13.309 4.859 2.451 1.00 91.94 123 GLY A C 1
ATOM 948 O O . GLY A 1 123 ? -13.120 3.919 1.681 1.00 91.94 123 GLY A O 1
ATOM 949 N N . PHE A 1 124 ? -13.143 6.132 2.082 1.00 95.81 124 PHE A N 1
ATOM 950 C CA . PHE A 1 124 ? -12.764 6.525 0.723 1.00 95.81 124 PHE A CA 1
ATOM 951 C C . PHE A 1 124 ? -11.462 5.852 0.277 1.00 95.81 124 PHE A C 1
ATOM 953 O O . PHE A 1 124 ? -11.426 5.230 -0.782 1.00 95.81 124 PHE A O 1
ATOM 960 N N . ALA A 1 125 ? -10.415 5.916 1.103 1.00 95.25 125 ALA A N 1
ATOM 961 C CA . ALA A 1 125 ? -9.123 5.311 0.813 1.00 95.25 125 ALA A CA 1
ATOM 962 C C . ALA A 1 125 ? -9.249 3.797 0.595 1.00 95.25 125 ALA A C 1
ATOM 964 O O . ALA A 1 125 ? -8.749 3.269 -0.397 1.00 95.25 125 ALA A O 1
ATOM 965 N N . ALA A 1 126 ? -9.967 3.107 1.484 1.00 93.00 126 ALA A N 1
ATOM 966 C CA . ALA A 1 126 ? -10.194 1.674 1.384 1.00 93.00 126 ALA A CA 1
ATOM 967 C C . ALA A 1 126 ? -10.949 1.290 0.098 1.00 93.00 126 ALA A C 1
ATOM 969 O O . ALA A 1 126 ? -10.498 0.410 -0.633 1.00 93.00 126 ALA A O 1
ATOM 970 N N . TYR A 1 127 ? -12.057 1.963 -0.226 1.00 94.12 127 TYR A N 1
ATOM 971 C CA . TYR A 1 127 ? -12.826 1.662 -1.439 1.00 94.12 127 TYR A CA 1
ATOM 972 C C . TYR A 1 127 ? -12.088 2.040 -2.725 1.00 94.12 127 TYR A C 1
ATOM 974 O O . TYR A 1 127 ? -12.176 1.311 -3.715 1.00 94.12 127 TYR A O 1
ATOM 982 N N . PHE A 1 128 ? -11.321 3.131 -2.719 1.00 95.31 128 PHE A N 1
ATOM 983 C CA . PHE A 1 128 ? -10.486 3.509 -3.854 1.00 95.31 128 PHE A CA 1
ATOM 984 C C . PHE A 1 128 ? -9.423 2.438 -4.132 1.00 95.31 128 PHE A C 1
ATOM 986 O O . PHE A 1 128 ? -9.342 1.922 -5.247 1.00 95.31 128 PHE A O 1
ATOM 993 N N . ILE A 1 129 ? -8.654 2.046 -3.108 1.00 94.19 129 ILE A N 1
ATOM 994 C CA . ILE A 1 129 ? -7.612 1.014 -3.221 1.00 94.19 129 ILE A CA 1
ATOM 995 C C . ILE A 1 129 ? -8.226 -0.327 -3.641 1.00 94.19 129 ILE A C 1
ATOM 997 O O . ILE A 1 129 ? -7.704 -0.987 -4.541 1.00 94.19 129 ILE A O 1
ATOM 1001 N N . TRP A 1 130 ? -9.363 -0.709 -3.049 1.00 93.25 130 TRP A N 1
ATOM 1002 C CA . TRP A 1 130 ? -10.096 -1.913 -3.440 1.00 93.25 130 TRP A CA 1
ATOM 1003 C C . TRP A 1 130 ? -10.493 -1.881 -4.917 1.00 93.25 130 TRP A C 1
ATOM 1005 O O . TRP A 1 130 ? -10.280 -2.863 -5.620 1.00 93.25 130 TRP A O 1
ATOM 1015 N N . THR A 1 131 ? -11.005 -0.750 -5.408 1.00 91.62 131 THR A N 1
ATOM 1016 C CA . THR A 1 131 ? -11.423 -0.598 -6.809 1.00 91.62 131 THR A CA 1
ATOM 1017 C C . THR A 1 131 ? -10.235 -0.738 -7.755 1.00 91.62 131 THR A C 1
ATOM 1019 O O . THR A 1 131 ? -10.328 -1.452 -8.751 1.00 91.62 131 THR A O 1
ATOM 1022 N N . VAL A 1 132 ? -9.091 -0.125 -7.428 1.00 91.00 132 VAL A N 1
ATOM 1023 C CA . VAL A 1 132 ? -7.853 -0.286 -8.208 1.00 91.00 132 VAL A CA 1
ATOM 1024 C C . VAL A 1 132 ? -7.441 -1.759 -8.261 1.00 91.00 132 VAL A C 1
ATOM 1026 O O . VAL A 1 132 ? -7.188 -2.284 -9.347 1.00 91.00 132 VAL A O 1
ATOM 1029 N N . PHE A 1 133 ? -7.437 -2.458 -7.123 1.00 88.12 133 PHE A N 1
ATOM 1030 C CA . PHE A 1 133 ? -7.122 -3.886 -7.094 1.00 88.12 133 PHE A CA 1
ATOM 1031 C C . PHE A 1 133 ? -8.116 -4.733 -7.873 1.00 88.12 133 PHE A C 1
ATOM 1033 O O . PHE A 1 133 ? -7.695 -5.598 -8.639 1.00 88.12 133 PHE A O 1
ATOM 1040 N N . ALA A 1 134 ? -9.412 -4.481 -7.711 1.00 87.50 134 ALA A N 1
ATOM 1041 C CA . ALA A 1 134 ? -10.459 -5.184 -8.429 1.00 87.50 134 ALA A CA 1
ATOM 1042 C C . ALA A 1 134 ? -10.265 -5.017 -9.939 1.00 87.50 134 ALA A C 1
ATOM 1044 O O . ALA A 1 134 ? -10.177 -6.012 -10.647 1.00 87.50 134 ALA A O 1
ATOM 1045 N N . LEU A 1 135 ? -10.081 -3.794 -10.438 1.00 85.19 135 LEU A N 1
ATOM 1046 C CA . LEU A 1 135 ? -9.874 -3.541 -11.867 1.00 85.19 135 LEU A CA 1
ATOM 1047 C C . LEU A 1 135 ? -8.611 -4.219 -12.414 1.00 85.19 135 LEU A C 1
ATOM 1049 O O . LEU A 1 135 ? -8.640 -4.775 -13.513 1.00 85.19 135 LEU A O 1
ATOM 1053 N N . VAL A 1 136 ? -7.511 -4.207 -11.658 1.00 81.56 136 VAL A N 1
ATOM 1054 C CA . VAL A 1 136 ? -6.246 -4.823 -12.085 1.00 81.56 136 VAL A CA 1
ATOM 1055 C C . VAL A 1 136 ? -6.321 -6.353 -12.054 1.00 81.56 136 VAL A C 1
ATOM 1057 O O . VAL A 1 136 ? -5.918 -6.999 -13.021 1.00 81.56 136 VAL A O 1
ATOM 1060 N N . PHE A 1 137 ? -6.856 -6.952 -10.986 1.00 76.19 137 PHE A N 1
ATOM 1061 C CA . PHE A 1 137 ? -6.948 -8.409 -10.851 1.00 76.19 137 PHE A CA 1
ATOM 1062 C C . PHE A 1 137 ? -8.079 -9.004 -11.690 1.00 76.19 137 PHE A C 1
ATOM 1064 O O . PHE A 1 137 ? -7.826 -9.911 -12.477 1.00 76.19 137 PHE A O 1
ATOM 1071 N N . VAL A 1 138 ? -9.301 -8.476 -11.583 1.00 72.94 138 VAL A N 1
ATOM 1072 C CA . VAL A 1 138 ? -10.467 -8.948 -12.349 1.00 72.94 138 VAL A CA 1
ATOM 1073 C C . VAL A 1 138 ? -10.279 -8.652 -13.836 1.00 72.94 138 VAL A C 1
ATOM 1075 O O . VAL A 1 138 ? -10.463 -9.533 -14.671 1.00 72.94 138 VAL A O 1
ATOM 1078 N N . GLY A 1 139 ? -9.814 -7.451 -14.189 1.00 61.16 139 GLY A N 1
ATOM 1079 C CA . GLY A 1 139 ? -9.465 -7.131 -15.575 1.00 61.16 139 GLY A CA 1
ATOM 1080 C C . GLY A 1 139 ? -8.316 -7.988 -16.120 1.00 61.16 139 GLY A C 1
AT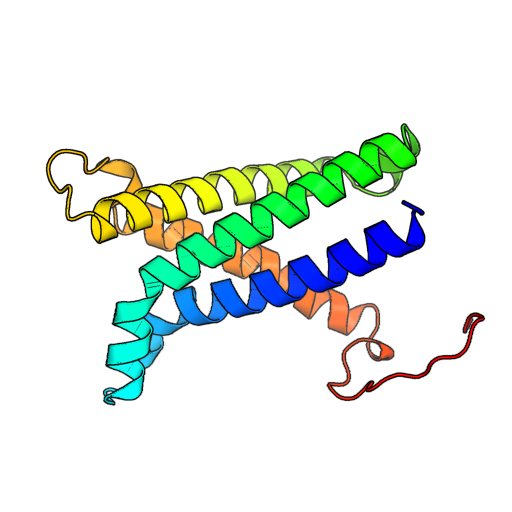OM 1081 O O . GLY A 1 139 ? -8.257 -8.232 -17.325 1.00 61.16 139 GLY A O 1
ATOM 1082 N N . GLY A 1 140 ? -7.425 -8.467 -15.246 1.00 60.84 140 GLY A N 1
ATOM 1083 C CA . GLY A 1 140 ? -6.390 -9.447 -15.570 1.00 60.84 140 GLY A CA 1
ATOM 1084 C C . GLY A 1 140 ? -6.959 -10.831 -15.892 1.00 60.84 140 GLY A C 1
ATOM 1085 O O . GLY A 1 140 ? -6.551 -11.425 -16.891 1.00 60.84 140 GLY A O 1
ATOM 1086 N N . VAL A 1 141 ? -7.943 -11.303 -15.116 1.00 59.91 141 VAL A N 1
ATOM 1087 C CA . VAL A 1 141 ? -8.651 -12.576 -15.360 1.00 59.91 141 VAL A CA 1
ATOM 1088 C C . VAL A 1 141 ? -9.272 -12.598 -16.757 1.00 59.91 141 VAL A C 1
ATOM 1090 O O . VAL A 1 141 ? -9.095 -13.570 -17.487 1.00 59.91 141 VAL A O 1
ATOM 1093 N N . PHE A 1 142 ? -9.927 -11.510 -17.170 1.00 58.03 142 PHE A N 1
ATOM 1094 C CA . PHE A 1 142 ? -10.563 -11.427 -18.490 1.00 58.03 142 PHE A CA 1
ATOM 1095 C C . PHE A 1 142 ? -9.573 -11.289 -19.655 1.00 58.03 142 PHE A C 1
ATOM 1097 O O . PHE A 1 142 ? -9.863 -11.745 -20.756 1.00 58.03 142 PHE A O 1
ATOM 1104 N N . ARG A 1 143 ? -8.397 -10.682 -19.437 1.00 58.16 143 ARG A N 1
ATOM 1105 C CA . ARG A 1 143 ? -7.374 -10.517 -20.487 1.00 58.16 143 ARG A CA 1
ATOM 1106 C C . ARG A 1 143 ? -6.502 -11.755 -20.695 1.00 58.16 143 ARG A C 1
ATOM 1108 O O . ARG A 1 143 ? -5.981 -11.934 -21.791 1.00 58.16 143 ARG A O 1
ATOM 1115 N N . ARG A 1 144 ? -6.299 -12.582 -19.662 1.00 51.34 144 ARG A N 1
ATOM 1116 C CA . ARG A 1 144 ? -5.482 -13.809 -19.722 1.00 51.34 144 ARG A CA 1
ATOM 1117 C C . ARG A 1 144 ? -6.068 -14.903 -18.815 1.00 51.34 144 ARG A C 1
ATOM 1119 O O . ARG A 1 144 ? -5.517 -15.149 -17.739 1.00 51.34 144 ARG A O 1
ATOM 1126 N N . PRO A 1 145 ? -7.141 -15.598 -19.237 1.00 50.03 145 PRO A N 1
ATOM 1127 C CA . PRO A 1 145 ? -7.822 -16.594 -18.400 1.00 50.03 145 PRO A CA 1
ATOM 1128 C C . PRO A 1 145 ? -6.894 -17.733 -17.938 1.00 50.03 145 PRO A C 1
ATOM 1130 O O . PRO A 1 145 ? -7.036 -18.234 -16.826 1.00 50.03 145 PRO A O 1
ATOM 1133 N N . ALA A 1 146 ? -5.873 -18.075 -18.733 1.00 52.53 146 ALA A N 1
ATOM 1134 C CA . ALA A 1 146 ? -4.914 -19.138 -18.429 1.00 52.53 146 ALA A CA 1
ATOM 1135 C C . ALA A 1 146 ? -3.949 -18.834 -17.260 1.00 52.53 146 ALA A C 1
ATOM 1137 O O . ALA A 1 146 ? -3.344 -19.752 -16.719 1.00 52.53 146 ALA A O 1
ATOM 1138 N N . THR A 1 147 ? -3.776 -17.571 -16.845 1.00 52.44 147 THR A N 1
ATOM 1139 C CA . THR A 1 147 ? -2.814 -17.194 -15.781 1.00 52.44 147 THR A CA 1
ATOM 1140 C C . THR A 1 147 ? -3.438 -17.164 -14.375 1.00 52.44 147 THR A C 1
ATOM 1142 O O . THR A 1 147 ? -2.722 -16.977 -13.389 1.00 52.44 147 THR A O 1
ATOM 1145 N N . TYR A 1 148 ? -4.762 -17.337 -14.263 1.00 48.78 148 TYR A N 1
ATOM 1146 C CA . TYR A 1 148 ? -5.513 -17.185 -13.006 1.00 48.78 148 TYR A CA 1
ATOM 1147 C C . TYR A 1 148 ? -6.282 -18.440 -12.569 1.00 48.78 148 TYR A C 1
ATOM 1149 O O . TYR A 1 148 ? -7.010 -18.394 -11.578 1.00 48.78 148 TYR A O 1
ATOM 1157 N N . THR A 1 149 ? -6.090 -19.583 -13.233 1.00 46.72 149 THR A N 1
ATOM 1158 C CA . THR A 1 149 ? -6.452 -20.877 -12.646 1.00 46.72 149 THR A CA 1
ATOM 1159 C C . THR A 1 149 ? -5.555 -21.118 -11.434 1.00 46.72 149 THR A C 1
ATOM 1161 O O . THR A 1 149 ? -4.332 -21.132 -11.558 1.00 46.72 149 THR A O 1
ATOM 1164 N N . LEU A 1 150 ? -6.169 -21.282 -10.263 1.00 44.81 150 LEU A N 1
ATOM 1165 C CA . LEU A 1 150 ? -5.584 -21.360 -8.913 1.00 44.81 150 LEU A CA 1
ATOM 1166 C C . LEU A 1 150 ? -4.552 -22.492 -8.676 1.00 44.81 150 LEU A C 1
ATOM 1168 O O . LEU A 1 150 ? -4.195 -22.769 -7.536 1.00 44.81 150 LEU A O 1
ATOM 1172 N N . LEU A 1 151 ? -4.050 -23.144 -9.725 1.00 42.12 151 LEU A N 1
ATOM 1173 C CA . LEU A 1 151 ? -3.204 -24.329 -9.657 1.00 42.12 151 LEU A CA 1
ATOM 1174 C C . LEU A 1 151 ? -2.141 -24.314 -10.770 1.00 42.12 151 LEU A C 1
ATOM 1176 O O . LEU A 1 151 ? -2.243 -25.042 -11.750 1.00 42.12 151 LEU A O 1
ATOM 1180 N N . GLN A 1 152 ? -1.103 -23.493 -10.620 1.00 43.81 152 GLN A N 1
ATOM 1181 C CA . GLN A 1 152 ? 0.180 -23.735 -11.294 1.00 43.81 152 GLN A CA 1
ATOM 1182 C C . GLN A 1 152 ? 1.307 -23.701 -10.255 1.00 43.81 152 GLN A C 1
ATOM 1184 O O . GLN A 1 152 ? 2.085 -22.755 -10.147 1.00 43.81 152 GLN A O 1
ATOM 1189 N N . TRP A 1 153 ? 1.329 -24.768 -9.451 1.00 30.84 153 TRP A N 1
ATOM 1190 C CA . TRP A 1 153 ? 2.554 -25.373 -8.918 1.00 30.84 153 TRP A CA 1
ATOM 1191 C C . TRP A 1 153 ? 3.459 -25.767 -10.115 1.00 30.84 153 TRP A C 1
ATOM 1193 O O . TRP A 1 153 ? 2.932 -26.033 -11.196 1.00 30.84 153 TRP A O 1
ATOM 1203 N N . PRO A 1 154 ? 4.796 -25.684 -10.004 1.00 43.81 154 PRO A N 1
ATOM 1204 C CA . PRO A 1 154 ? 5.645 -25.043 -10.996 1.00 43.81 154 PRO A CA 1
ATOM 1205 C C . PRO A 1 154 ? 5.915 -25.931 -12.213 1.00 43.81 154 PRO A C 1
ATOM 1207 O O . PRO A 1 154 ? 6.489 -27.010 -12.094 1.00 43.81 154 PRO A O 1
ATOM 1210 N N . CYS A 1 155 ? 5.637 -25.410 -13.406 1.00 32.34 155 CYS A N 1
ATOM 1211 C CA . CYS A 1 155 ? 6.375 -25.821 -14.594 1.00 32.34 155 CYS A CA 1
ATOM 1212 C C . CYS A 1 155 ? 7.686 -25.029 -14.635 1.00 32.34 155 CYS A C 1
ATOM 1214 O O . CYS A 1 155 ? 7.755 -23.914 -15.147 1.00 32.34 155 CYS A O 1
ATOM 1216 N N . LEU A 1 156 ? 8.729 -25.616 -14.053 1.00 41.56 156 LEU A N 1
ATOM 1217 C CA . LEU A 1 156 ? 10.111 -25.342 -14.427 1.00 41.56 156 LEU A CA 1
ATOM 1218 C C . LEU A 1 156 ? 10.327 -25.880 -15.853 1.00 41.56 156 LEU A C 1
ATOM 1220 O O . LEU A 1 156 ? 10.617 -27.059 -16.011 1.00 41.56 156 LEU A O 1
ATOM 1224 N N . ALA A 1 157 ? 10.161 -25.049 -16.882 1.00 29.56 157 ALA A N 1
ATOM 1225 C CA . ALA A 1 157 ? 10.755 -25.273 -18.205 1.00 29.56 157 ALA A CA 1
ATOM 1226 C C . ALA A 1 157 ? 10.756 -23.963 -19.020 1.00 29.56 157 ALA A C 1
ATOM 1228 O O . ALA A 1 157 ? 9.781 -23.213 -18.951 1.00 29.56 157 ALA A O 1
ATOM 1229 N N . PRO A 1 158 ? 11.838 -23.659 -19.761 1.00 49.09 158 PRO A N 1
ATOM 1230 C CA . PRO A 1 158 ? 11.998 -22.407 -20.489 1.00 49.09 158 PRO A CA 1
ATOM 1231 C C . PRO A 1 158 ? 11.313 -22.489 -21.865 1.00 49.09 158 PRO A C 1
ATOM 1233 O O . PRO A 1 158 ? 11.360 -23.543 -22.490 1.00 49.09 158 PRO A O 1
ATOM 1236 N N . TRP A 1 159 ? 10.802 -21.352 -22.353 1.00 31.48 159 TRP A N 1
ATOM 1237 C CA . TRP A 1 159 ? 10.276 -21.065 -23.710 1.00 31.48 159 TRP A CA 1
ATOM 1238 C C . TRP A 1 159 ? 8.742 -21.021 -23.907 1.00 31.48 159 TRP A C 1
ATOM 1240 O O . TRP A 1 159 ? 7.990 -21.622 -23.140 1.00 31.48 159 TRP A O 1
ATOM 1250 N N . PRO A 1 160 ? 8.279 -20.176 -24.861 1.00 42.97 160 PRO A N 1
ATOM 1251 C CA . PRO A 1 160 ? 7.041 -19.415 -24.767 1.00 42.97 160 PRO A CA 1
ATOM 1252 C C . PRO A 1 160 ? 5.880 -20.117 -25.470 1.00 42.97 160 PRO A C 1
ATOM 1254 O O . PRO A 1 160 ? 6.073 -20.843 -26.441 1.00 42.97 160 PRO A O 1
ATOM 1257 N N . CYS A 1 161 ? 4.659 -19.813 -25.040 1.00 33.31 161 CYS A N 1
ATOM 1258 C CA . CYS A 1 161 ? 3.464 -20.158 -25.800 1.00 33.31 161 CYS A CA 1
ATOM 1259 C C . CYS A 1 161 ? 2.851 -18.888 -26.398 1.00 33.31 161 CYS A C 1
ATOM 1261 O O . CYS A 1 161 ? 2.384 -18.039 -25.641 1.00 33.31 161 CYS A O 1
ATOM 1263 N N . ALA A 1 162 ? 2.918 -18.850 -27.736 1.00 32.62 162 ALA A N 1
ATOM 1264 C CA . ALA A 1 162 ? 2.074 -18.187 -28.742 1.00 32.62 162 ALA A CA 1
ATOM 1265 C C . ALA A 1 162 ? 1.591 -16.747 -28.491 1.00 32.62 162 ALA A C 1
ATOM 1267 O O . ALA A 1 162 ? 0.738 -16.524 -27.603 1.00 32.62 162 ALA A O 1
#